Protein AF-A0A1A0NUY2-F1 (afdb_monomer_lite)

Foldseek 3Di:
DPDDDDPVSVVLVVVVVVVCLDPPHDQVPFDWDDDPDDDPFIWGWDDRPPFQWIFIKHAPDPVRNNDIDGDDIDRDDD

Structure (mmCIF, N/CA/C/O backbone):
data_AF-A0A1A0NUY2-F1
#
_entry.id   AF-A0A1A0NUY2-F1
#
loop_
_atom_site.group_PDB
_atom_site.id
_atom_site.type_symbol
_atom_site.label_atom_id
_atom_site.label_alt_id
_atom_site.label_comp_id
_atom_site.label_asym_id
_atom_site.label_entity_id
_atom_site.label_seq_id
_atom_site.pdbx_PDB_ins_code
_atom_site.Cartn_x
_atom_site.Cartn_y
_atom_site.Cartn_z
_atom_site.occupancy
_atom_site.B_iso_or_equiv
_atom_site.auth_seq_id
_atom_site.auth_comp_id
_atom_site.auth_asym_id
_atom_site.auth_atom_id
_atom_site.pdbx_PDB_model_num
ATOM 1 N N . MET A 1 1 ? -1.818 13.500 11.733 1.00 39.69 1 MET A N 1
ATOM 2 C CA . MET A 1 1 ? -1.655 12.843 13.049 1.00 39.69 1 MET A CA 1
ATOM 3 C C . MET A 1 1 ? -1.094 11.452 12.788 1.00 39.69 1 MET A C 1
ATOM 5 O O . MET A 1 1 ? -1.594 10.807 11.877 1.00 39.69 1 MET A O 1
ATOM 9 N N . ILE A 1 2 ? -0.038 11.011 13.480 1.00 49.00 2 ILE A N 1
ATOM 10 C CA . ILE A 1 2 ? 0.420 9.613 13.372 1.00 49.00 2 ILE A CA 1
ATOM 11 C C . ILE A 1 2 ? -0.541 8.795 14.237 1.00 49.00 2 ILE A C 1
ATOM 13 O O . ILE A 1 2 ? -0.418 8.796 15.457 1.00 49.00 2 ILE A O 1
ATOM 17 N N . ALA A 1 3 ? -1.558 8.201 13.617 1.00 61.50 3 ALA A N 1
ATOM 18 C CA . ALA A 1 3 ? -2.536 7.377 14.313 1.00 61.50 3 ALA A CA 1
ATOM 19 C C . ALA A 1 3 ? -2.052 5.924 14.352 1.00 61.50 3 ALA A C 1
ATOM 21 O O . ALA A 1 3 ? -1.660 5.358 13.330 1.00 61.50 3 ALA A O 1
ATOM 22 N N . THR A 1 4 ? -2.089 5.311 15.531 1.00 75.81 4 THR A N 1
ATOM 23 C CA . THR A 1 4 ? -1.873 3.869 15.659 1.00 75.81 4 THR A CA 1
ATOM 24 C C . THR A 1 4 ? -3.121 3.157 15.157 1.00 75.81 4 THR A C 1
ATOM 26 O O . THR A 1 4 ? -4.207 3.364 15.694 1.00 75.81 4 THR A O 1
ATOM 29 N N . LEU A 1 5 ? -2.970 2.309 14.141 1.00 82.06 5 LEU A N 1
ATOM 30 C CA . LEU A 1 5 ? -4.066 1.489 13.628 1.00 82.06 5 LEU A CA 1
ATOM 31 C C . LEU A 1 5 ? -4.655 0.610 14.738 1.00 82.06 5 LEU A C 1
ATOM 33 O O . LEU A 1 5 ? -3.917 0.001 15.535 1.00 82.06 5 LEU A O 1
ATOM 37 N N . THR A 1 6 ? -5.981 0.482 14.745 1.00 89.19 6 THR A N 1
ATOM 38 C CA . THR A 1 6 ? -6.663 -0.499 15.595 1.00 89.19 6 THR A CA 1
ATOM 39 C C . THR A 1 6 ? -6.253 -1.925 15.200 1.00 89.19 6 THR A C 1
ATOM 41 O O . THR A 1 6 ? -5.524 -2.150 14.226 1.00 89.19 6 THR A O 1
ATOM 44 N N . VAL A 1 7 ? -6.662 -2.922 15.986 1.00 89.00 7 VAL A N 1
ATOM 45 C CA . VAL A 1 7 ? -6.397 -4.329 15.644 1.00 89.00 7 VAL A CA 1
ATOM 46 C C . VAL A 1 7 ? -7.124 -4.723 14.357 1.00 89.00 7 VAL A C 1
ATOM 48 O O . VAL A 1 7 ? -6.545 -5.426 13.530 1.00 89.00 7 VAL A O 1
ATOM 51 N N . ASP A 1 8 ? -8.350 -4.247 14.158 1.00 90.31 8 ASP A N 1
ATOM 52 C CA . ASP A 1 8 ? -9.141 -4.601 12.980 1.00 90.31 8 ASP A CA 1
ATOM 53 C C . ASP A 1 8 ? -8.655 -3.865 11.728 1.00 90.31 8 ASP A C 1
ATOM 55 O O . ASP A 1 8 ? -8.456 -4.506 10.696 1.00 90.31 8 ASP A O 1
ATOM 59 N N . ASP A 1 9 ? -8.278 -2.588 11.850 1.00 91.12 9 ASP A N 1
ATOM 60 C CA . ASP A 1 9 ? -7.586 -1.850 10.782 1.00 91.12 9 ASP A CA 1
ATOM 61 C C . ASP A 1 9 ? -6.311 -2.581 10.333 1.00 91.12 9 ASP A C 1
ATOM 63 O O . ASP A 1 9 ? -6.033 -2.718 9.141 1.00 91.12 9 ASP A O 1
ATOM 67 N N . ARG A 1 10 ? -5.526 -3.101 11.289 1.00 89.81 10 ARG A N 1
ATOM 68 C CA . ARG A 1 10 ? -4.316 -3.877 10.981 1.00 89.81 10 ARG A CA 1
ATOM 69 C C . ARG A 1 10 ? -4.627 -5.145 10.198 1.00 89.81 10 ARG A C 1
ATOM 71 O O . ARG A 1 10 ? -3.885 -5.451 9.266 1.00 89.81 10 ARG A O 1
ATOM 78 N N . LYS A 1 11 ? -5.694 -5.870 10.545 1.00 92.06 11 LYS A N 1
ATOM 79 C CA . LYS A 1 11 ? -6.110 -7.071 9.804 1.00 92.06 11 LYS A CA 1
ATOM 80 C C . LYS A 1 11 ? -6.517 -6.722 8.374 1.00 92.06 11 LYS A C 1
ATOM 82 O O . LYS A 1 11 ? -6.099 -7.421 7.455 1.00 92.06 11 LYS A O 1
ATOM 87 N N . LEU A 1 12 ? -7.272 -5.637 8.181 1.00 93.12 12 LEU A N 1
ATOM 88 C CA . LEU A 1 12 ? -7.682 -5.171 6.852 1.00 93.12 12 LEU A CA 1
ATOM 89 C C . LEU A 1 12 ? -6.469 -4.799 5.995 1.00 93.12 12 LEU A C 1
ATOM 91 O O . LEU A 1 12 ? -6.336 -5.280 4.871 1.00 93.12 12 LEU A O 1
ATOM 95 N N . VAL A 1 13 ? -5.533 -4.030 6.558 1.00 91.94 13 VAL A N 1
ATOM 96 C CA . VAL A 1 13 ? -4.283 -3.659 5.882 1.00 91.94 13 VAL A CA 1
ATOM 97 C C . VAL A 1 13 ? -3.450 -4.891 5.530 1.00 91.94 13 VAL A C 1
ATOM 99 O O . VAL A 1 13 ? -2.972 -4.998 4.406 1.00 91.94 13 VAL A O 1
ATOM 102 N N . GLN A 1 14 ? -3.280 -5.842 6.451 1.00 92.31 14 GLN A N 1
ATOM 103 C CA . GLN A 1 14 ? -2.522 -7.070 6.184 1.00 92.31 14 GLN A CA 1
ATOM 104 C C . GLN A 1 14 ? -3.168 -7.921 5.087 1.00 92.31 14 GLN A C 1
ATOM 106 O O . GLN A 1 14 ? -2.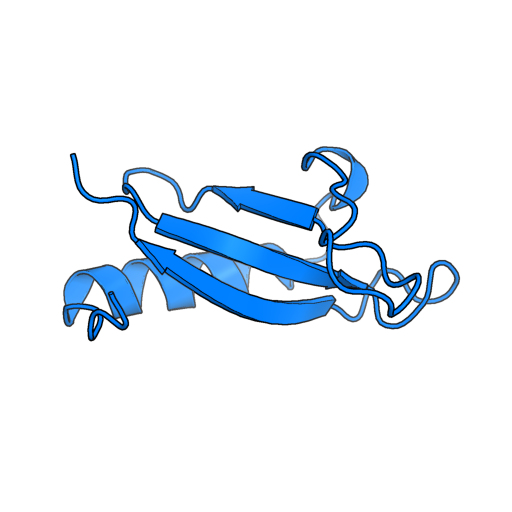466 -8.419 4.205 1.00 92.31 14 GLN A O 1
ATOM 111 N N . ALA A 1 15 ? -4.495 -8.066 5.122 1.00 93.56 15 ALA A N 1
ATOM 112 C CA . ALA A 1 15 ? -5.240 -8.783 4.097 1.00 93.56 15 ALA A CA 1
ATOM 113 C C . ALA A 1 15 ? -5.094 -8.109 2.727 1.00 93.56 15 ALA A C 1
ATOM 115 O O . ALA A 1 15 ? -4.876 -8.801 1.733 1.00 93.56 15 ALA A O 1
ATOM 116 N N . GLU A 1 16 ? -5.157 -6.776 2.676 1.00 94.31 16 GLU A N 1
ATOM 117 C CA . GLU A 1 16 ? -4.994 -6.032 1.428 1.00 94.31 16 GLU A CA 1
ATOM 118 C C . GLU A 1 16 ? -3.564 -6.120 0.893 1.00 94.31 16 GLU A C 1
ATOM 120 O O . GLU A 1 16 ? -3.365 -6.470 -0.264 1.00 94.31 16 GLU A O 1
ATOM 125 N N . VAL A 1 17 ? -2.542 -5.946 1.734 1.00 91.56 17 VAL A N 1
ATOM 126 C CA . VAL A 1 17 ? -1.140 -6.119 1.314 1.00 91.56 17 VAL A CA 1
ATOM 127 C C . VAL A 1 17 ? -0.888 -7.530 0.764 1.00 91.56 17 VAL A C 1
ATOM 129 O O . VAL A 1 17 ? -0.173 -7.695 -0.226 1.00 91.56 17 VAL A O 1
ATOM 132 N N . ALA A 1 18 ? -1.509 -8.554 1.355 1.00 91.31 18 ALA A N 1
ATOM 133 C CA . ALA A 1 18 ? -1.443 -9.924 0.851 1.00 91.31 18 ALA A CA 1
ATOM 134 C C . ALA A 1 18 ? -2.218 -10.138 -0.464 1.00 91.31 18 ALA A C 1
ATOM 136 O O . ALA A 1 18 ? -1.903 -11.069 -1.206 1.00 91.31 18 ALA A O 1
ATOM 137 N N . ARG A 1 19 ? -3.231 -9.316 -0.771 1.00 91.06 19 ARG A N 1
ATOM 138 C CA . ARG A 1 19 ? -3.907 -9.302 -2.080 1.00 91.06 19 ARG A CA 1
ATOM 139 C C . ARG A 1 19 ? -3.053 -8.600 -3.129 1.00 91.06 19 ARG A C 1
ATOM 141 O O . ARG A 1 19 ? -2.855 -9.160 -4.206 1.00 91.06 19 ARG A O 1
ATOM 148 N N . MET A 1 20 ? -2.483 -7.445 -2.789 1.00 90.19 20 MET A N 1
ATOM 149 C CA . MET A 1 20 ? -1.611 -6.660 -3.667 1.00 90.19 20 MET A CA 1
ATOM 150 C C . MET A 1 20 ? -0.343 -7.418 -4.097 1.00 90.19 20 MET A C 1
ATOM 152 O O . MET A 1 20 ? 0.234 -7.119 -5.138 1.00 90.19 20 MET A O 1
ATOM 156 N N . SER A 1 21 ? 0.106 -8.413 -3.324 1.00 85.69 21 SER A N 1
ATOM 157 C CA . SER A 1 21 ? 1.262 -9.253 -3.673 1.00 85.69 21 SER A CA 1
ATOM 158 C C . SER A 1 21 ? 0.947 -10.395 -4.652 1.00 85.69 21 SER A C 1
ATOM 160 O O . SER A 1 21 ? 1.858 -11.116 -5.068 1.00 85.69 21 SER A O 1
ATOM 162 N N . ARG A 1 22 ? -0.322 -10.589 -5.040 1.00 87.69 22 ARG A N 1
ATOM 163 C CA . ARG A 1 22 ? -0.741 -11.654 -5.967 1.00 87.69 22 ARG A CA 1
ATOM 164 C C . ARG A 1 22 ? -0.572 -11.233 -7.427 1.00 87.69 22 ARG A C 1
ATOM 166 O O . ARG A 1 22 ? -0.667 -10.063 -7.774 1.00 87.69 22 ARG A O 1
ATOM 173 N N . VAL A 1 23 ? -0.417 -12.225 -8.310 1.00 79.44 23 VAL A N 1
ATOM 174 C CA . VAL A 1 23 ? -0.168 -12.050 -9.760 1.00 79.44 23 VAL A CA 1
ATOM 175 C C . VAL A 1 23 ? -1.267 -11.253 -10.487 1.00 79.44 23 VAL A C 1
ATOM 177 O O . VAL A 1 23 ? -1.005 -10.697 -11.547 1.00 79.44 23 VAL A O 1
ATOM 180 N N . GLY A 1 24 ? -2.476 -11.168 -9.924 1.00 83.88 24 GLY A N 1
ATOM 181 C CA . GLY A 1 24 ? -3.598 -10.418 -10.498 1.00 83.88 24 GLY A CA 1
ATOM 182 C C . GLY A 1 24 ? -3.701 -8.955 -10.063 1.00 83.88 24 GLY A C 1
ATOM 183 O O . GLY A 1 24 ? -4.588 -8.258 -10.546 1.00 83.88 24 GLY A O 1
ATOM 184 N N . PHE A 1 25 ? -2.849 -8.480 -9.150 1.00 88.50 25 PHE A N 1
ATOM 185 C CA . PHE A 1 25 ? -2.869 -7.074 -8.764 1.00 88.50 25 PHE A CA 1
ATOM 186 C C . PHE A 1 25 ? -2.336 -6.202 -9.907 1.00 88.50 25 PHE A C 1
ATOM 188 O O . PHE A 1 25 ? -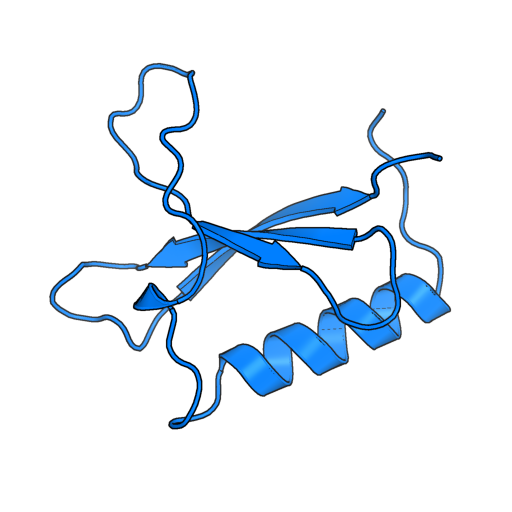1.294 -6.504 -10.492 1.00 88.50 25 PHE A O 1
ATOM 195 N N . GLN A 1 26 ? -3.053 -5.121 -10.216 1.00 88.19 26 GLN A N 1
ATOM 196 C CA . GLN A 1 26 ? -2.766 -4.204 -11.320 1.00 88.19 26 GLN A CA 1
ATOM 197 C C . GLN A 1 26 ? -2.445 -2.809 -10.761 1.00 88.19 26 GLN A C 1
ATOM 199 O O . GLN A 1 26 ? -3.349 -1.991 -10.583 1.00 88.19 26 GLN A O 1
ATOM 204 N N . PRO A 1 27 ? -1.163 -2.517 -10.449 1.00 85.88 27 PRO A N 1
ATOM 205 C CA . PRO A 1 27 ? -0.766 -1.246 -9.844 1.00 85.88 27 PRO A CA 1
ATOM 206 C C . PRO A 1 27 ? -1.105 -0.026 -10.702 1.00 85.88 27 PRO A C 1
ATOM 208 O O . PRO A 1 27 ? -1.188 1.091 -10.211 1.00 85.88 27 PRO A O 1
ATOM 211 N N . ASP A 1 28 ? -1.221 -0.206 -12.011 1.00 86.69 28 ASP A N 1
ATOM 212 C CA . ASP A 1 28 ? -1.518 0.842 -12.976 1.00 86.69 28 ASP A CA 1
ATOM 213 C C . ASP A 1 28 ? -2.921 1.435 -12.839 1.00 86.69 28 ASP A C 1
ATOM 215 O O . ASP A 1 28 ? -3.082 2.606 -13.186 1.00 86.69 28 ASP A O 1
ATOM 219 N N . LEU A 1 29 ? -3.866 0.690 -12.257 1.00 89.00 29 LEU A N 1
ATOM 220 C CA . LEU A 1 29 ? -5.217 1.168 -11.956 1.00 89.00 29 LEU A CA 1
ATOM 221 C C . LEU A 1 29 ? -5.260 2.164 -10.790 1.00 89.00 29 LEU A C 1
ATOM 223 O O . LEU A 1 29 ? -6.168 2.992 -10.724 1.00 89.00 29 LEU A O 1
ATOM 227 N N . ASP A 1 30 ? -4.282 2.113 -9.885 1.00 90.56 30 ASP A N 1
ATOM 228 C CA . ASP A 1 30 ? -4.216 3.048 -8.766 1.00 90.56 30 ASP A CA 1
ATOM 229 C C . ASP A 1 30 ? -3.714 4.426 -9.226 1.00 90.56 30 ASP A C 1
ATOM 231 O O . ASP A 1 30 ? -2.746 4.504 -9.995 1.00 90.56 30 ASP A O 1
ATOM 235 N N . PRO A 1 31 ? -4.276 5.534 -8.708 1.00 85.88 31 PRO A N 1
ATOM 236 C CA . PRO A 1 31 ? -3.799 6.878 -9.005 1.00 85.88 31 PRO A CA 1
ATOM 237 C C . PRO A 1 31 ? -2.300 7.029 -8.732 1.00 85.88 31 PRO A C 1
ATOM 239 O O . PRO A 1 31 ? -1.795 6.687 -7.658 1.00 85.88 31 PRO A O 1
ATOM 242 N N . ARG A 1 32 ? -1.576 7.559 -9.723 1.00 80.81 32 ARG A N 1
ATOM 243 C CA . ARG A 1 32 ? -0.164 7.922 -9.589 1.00 80.81 32 ARG A CA 1
ATOM 244 C C . ARG A 1 32 ? -0.070 9.338 -9.048 1.00 80.81 32 ARG A C 1
ATOM 246 O O . ARG A 1 32 ? -0.516 10.279 -9.695 1.00 80.81 32 ARG A O 1
ATOM 253 N N . GLU A 1 33 ? 0.599 9.483 -7.917 1.00 74.31 33 GLU A N 1
ATOM 254 C CA . GLU A 1 33 ? 0.824 10.770 -7.279 1.00 74.31 33 GLU A CA 1
ATOM 255 C C . GLU A 1 33 ? 2.318 11.043 -7.102 1.00 74.31 33 GLU A C 1
ATOM 257 O O . GLU A 1 33 ? 3.128 10.187 -6.727 1.00 74.31 33 GLU A O 1
ATOM 262 N N . THR A 1 34 ? 2.713 12.278 -7.390 1.00 63.47 34 THR A N 1
ATOM 263 C CA . THR A 1 34 ? 4.030 12.791 -7.022 1.00 63.47 34 THR A CA 1
ATOM 264 C C . THR A 1 34 ? 3.947 13.314 -5.601 1.00 63.47 34 THR A C 1
ATOM 266 O O . THR A 1 34 ? 3.310 14.337 -5.358 1.00 63.47 34 THR A O 1
ATOM 269 N N . SER A 1 35 ? 4.618 12.649 -4.658 1.00 55.94 35 SER A N 1
ATOM 270 C CA . SER A 1 35 ? 4.815 13.234 -3.331 1.00 55.94 35 SER A CA 1
ATOM 271 C C . SER A 1 35 ? 5.513 14.586 -3.504 1.00 55.94 35 SER A C 1
ATOM 273 O O . SER A 1 35 ? 6.602 14.657 -4.077 1.00 55.94 35 SER A O 1
ATOM 275 N N . SER A 1 36 ? 4.894 15.658 -3.005 1.00 51.78 36 SER A N 1
ATOM 276 C CA . SER A 1 36 ? 5.327 17.056 -3.168 1.00 51.78 36 SER A CA 1
ATOM 277 C C . SER A 1 36 ? 6.688 17.390 -2.532 1.00 51.78 36 SER A C 1
ATOM 279 O O . SER A 1 36 ? 7.131 18.539 -2.544 1.00 51.78 36 SER A O 1
ATOM 281 N N . ARG A 1 37 ? 7.405 16.400 -1.988 1.00 49.59 37 ARG A N 1
ATOM 282 C CA . ARG A 1 37 ? 8.702 16.577 -1.332 1.00 49.59 37 ARG A CA 1
ATOM 283 C C . ARG A 1 37 ? 9.843 16.032 -2.189 1.00 49.59 37 ARG A C 1
ATOM 285 O O . ARG A 1 37 ? 10.240 14.877 -2.055 1.00 49.59 37 ARG A O 1
ATOM 292 N N . LYS A 1 38 ? 10.382 16.917 -3.040 1.00 48.41 38 LYS A N 1
ATOM 293 C CA . LYS A 1 38 ? 11.791 17.049 -3.495 1.00 48.41 38 LYS A CA 1
ATOM 294 C C . LYS A 1 38 ? 12.570 15.813 -3.996 1.00 48.41 38 LYS A C 1
ATOM 296 O O . LYS A 1 38 ? 13.747 15.950 -4.300 1.00 48.41 38 LYS A O 1
ATOM 301 N N . THR A 1 39 ? 11.976 14.628 -4.114 1.00 56.47 39 THR A N 1
ATOM 302 C CA . THR A 1 39 ? 12.732 13.378 -4.347 1.00 56.47 39 THR A CA 1
ATOM 303 C C . THR A 1 39 ? 12.542 12.766 -5.734 1.00 56.47 39 THR A C 1
ATOM 305 O O . THR A 1 39 ? 13.174 11.755 -6.026 1.00 56.47 39 THR A O 1
ATOM 308 N N . GLY A 1 40 ? 11.682 13.332 -6.592 1.00 59.03 40 GLY A N 1
ATOM 309 C CA . GLY A 1 40 ? 11.408 12.794 -7.937 1.00 59.03 40 GLY A CA 1
ATOM 310 C C . GLY A 1 40 ? 10.810 11.377 -7.943 1.00 59.03 40 GLY A C 1
ATOM 311 O O . GLY A 1 40 ? 10.705 10.752 -8.995 1.00 59.03 40 GLY A O 1
ATOM 312 N N . ARG A 1 41 ? 10.435 10.842 -6.772 1.00 69.94 41 ARG A N 1
ATOM 313 C CA . ARG A 1 41 ? 9.862 9.503 -6.628 1.00 69.94 41 ARG A CA 1
ATOM 314 C C . ARG A 1 41 ? 8.353 9.568 -6.812 1.00 69.94 41 ARG A C 1
ATOM 316 O O . ARG A 1 41 ? 7.673 10.367 -6.171 1.00 69.94 41 ARG A O 1
ATOM 323 N N . PHE A 1 42 ? 7.851 8.692 -7.671 1.00 78.69 42 PHE A N 1
ATOM 324 C CA . PHE A 1 42 ? 6.425 8.505 -7.880 1.00 78.69 42 PHE A CA 1
ATOM 325 C C . PHE A 1 42 ? 5.887 7.484 -6.892 1.00 78.69 42 PHE A C 1
ATOM 327 O O . PHE A 1 42 ? 6.485 6.422 -6.698 1.00 78.69 42 PHE A O 1
ATOM 334 N N . TYR A 1 43 ? 4.751 7.820 -6.303 1.00 86.12 43 TYR A N 1
ATOM 335 C CA . TYR A 1 43 ? 3.995 6.938 -5.438 1.00 86.12 43 TYR A CA 1
ATOM 336 C C . TYR A 1 43 ? 2.654 6.642 -6.096 1.00 86.12 43 TYR A C 1
ATOM 338 O O . TYR A 1 43 ? 2.217 7.327 -7.024 1.00 86.12 43 TYR A O 1
ATOM 346 N N . ARG A 1 44 ? 2.023 5.578 -5.632 1.00 89.62 44 ARG A N 1
ATOM 347 C CA . ARG A 1 44 ? 0.653 5.219 -5.954 1.00 89.62 44 ARG A CA 1
ATOM 348 C C . ARG A 1 44 ? -0.124 5.096 -4.660 1.00 89.62 44 ARG A C 1
ATOM 350 O O . ARG A 1 44 ? 0.453 4.730 -3.633 1.00 89.62 44 ARG A O 1
ATOM 357 N N . MET A 1 45 ? -1.402 5.429 -4.725 1.00 90.81 45 MET A N 1
ATOM 358 C CA . MET A 1 45 ? -2.310 5.360 -3.590 1.00 90.81 45 MET A CA 1
ATOM 359 C C . MET A 1 45 ? -3.342 4.272 -3.856 1.00 90.81 45 MET A C 1
ATOM 361 O O . MET A 1 45 ? -4.090 4.355 -4.825 1.00 90.81 45 MET A O 1
ATOM 365 N N . HIS A 1 46 ? -3.364 3.262 -2.993 1.00 91.94 46 HIS A N 1
ATOM 366 C CA . HIS A 1 46 ? -4.357 2.197 -3.006 1.00 91.94 46 HIS A CA 1
ATOM 367 C C . HIS A 1 46 ? -5.310 2.377 -1.827 1.00 91.94 46 HIS A C 1
ATOM 369 O O . HIS A 1 46 ? -4.862 2.582 -0.697 1.00 91.94 46 HIS A O 1
ATOM 375 N N . ARG A 1 47 ? -6.618 2.293 -2.061 1.00 92.69 47 ARG A N 1
ATOM 376 C CA . ARG A 1 47 ? -7.608 2.327 -0.976 1.00 92.69 47 ARG A CA 1
ATOM 377 C C . ARG A 1 47 ? -7.818 0.922 -0.443 1.00 92.69 47 ARG A C 1
ATOM 379 O O . ARG A 1 47 ? -8.083 0.018 -1.225 1.00 92.69 47 ARG A O 1
ATOM 386 N N . VAL A 1 48 ? -7.741 0.752 0.872 1.00 92.69 48 VAL A N 1
ATOM 387 C CA . VAL A 1 48 ? -8.116 -0.516 1.500 1.00 92.69 48 VAL A CA 1
ATOM 388 C C . VAL A 1 48 ? -9.647 -0.611 1.479 1.00 92.69 48 VAL A C 1
ATOM 390 O O . VAL A 1 48 ? -10.301 0.293 2.008 1.00 92.69 48 VAL A O 1
ATOM 393 N N . PRO A 1 49 ? -10.232 -1.661 0.873 1.00 90.75 49 PRO A N 1
ATOM 394 C CA . PRO A 1 49 ? -11.679 -1.838 0.816 1.00 90.75 49 PRO A CA 1
ATOM 395 C C . PRO A 1 49 ? -12.323 -1.777 2.202 1.00 90.75 49 PRO A C 1
ATOM 397 O O . PRO A 1 49 ? -11.726 -2.219 3.184 1.00 90.75 49 PRO A O 1
ATOM 400 N N . ASP A 1 50 ? -13.539 -1.232 2.258 1.00 88.94 50 ASP A N 1
ATOM 401 C CA . ASP A 1 50 ? -14.358 -1.134 3.473 1.00 88.94 50 ASP A CA 1
ATOM 402 C C . ASP A 1 50 ? -13.681 -0.383 4.636 1.00 88.94 50 ASP A C 1
ATOM 404 O O . ASP A 1 50 ? -13.953 -0.644 5.807 1.00 88.94 50 ASP A O 1
ATOM 408 N N . SER A 1 51 ? -12.784 0.559 4.320 1.00 89.31 51 SER A N 1
ATOM 409 C CA . SER A 1 51 ? -12.106 1.388 5.317 1.00 89.31 51 SER A CA 1
ATOM 410 C C . SER A 1 51 ? -11.758 2.782 4.791 1.00 89.31 51 SER A C 1
ATOM 412 O O . SER A 1 51 ? -11.707 3.037 3.588 1.00 89.31 51 SER A O 1
ATOM 414 N N . ASP A 1 52 ? -11.442 3.670 5.723 1.00 89.69 52 ASP A N 1
ATOM 415 C CA . ASP A 1 52 ? -10.871 5.001 5.515 1.00 89.69 52 ASP A CA 1
ATOM 416 C C . ASP A 1 52 ? -9.335 4.969 5.339 1.00 89.69 52 ASP A C 1
ATOM 418 O O . ASP A 1 52 ? -8.650 5.992 5.438 1.00 89.69 52 ASP A O 1
ATOM 422 N N . ILE A 1 53 ? -8.761 3.789 5.082 1.00 90.25 53 ILE A N 1
ATOM 423 C CA . ILE A 1 53 ? -7.315 3.586 5.015 1.00 90.25 53 ILE A CA 1
ATOM 424 C C . ILE A 1 53 ? -6.815 3.661 3.570 1.00 90.25 53 ILE A C 1
ATOM 426 O O . ILE A 1 53 ? -7.352 3.054 2.641 1.00 90.25 53 ILE A O 1
ATOM 430 N N . ARG A 1 54 ? -5.708 4.381 3.391 1.00 91.19 54 ARG A N 1
ATOM 431 C CA . ARG A 1 54 ? -4.972 4.531 2.137 1.00 91.19 54 ARG A CA 1
ATOM 432 C C . ARG A 1 54 ? -3.552 4.007 2.306 1.00 91.19 54 ARG A C 1
ATOM 434 O O . ARG A 1 54 ? -2.831 4.382 3.232 1.00 91.19 54 ARG A O 1
ATOM 441 N N . LEU A 1 55 ? -3.134 3.152 1.384 1.00 91.06 55 LEU A N 1
ATOM 442 C CA . LEU A 1 55 ? -1.776 2.640 1.281 1.00 91.06 55 LEU A CA 1
ATOM 443 C C . LEU A 1 55 ? -1.036 3.428 0.213 1.00 91.06 55 LEU A C 1
ATOM 445 O O . LEU A 1 55 ? -1.352 3.352 -0.972 1.00 91.06 55 LEU A O 1
ATOM 449 N N . TRP A 1 56 ? -0.007 4.149 0.631 1.00 89.81 56 TRP A N 1
ATOM 450 C CA . TRP A 1 56 ? 0.926 4.776 -0.287 1.00 89.81 56 TRP A CA 1
ATOM 451 C C . TRP A 1 56 ? 2.076 3.826 -0.533 1.00 89.81 56 TRP A C 1
ATOM 453 O O . TRP A 1 56 ? 2.792 3.439 0.396 1.00 89.81 56 TRP A O 1
ATOM 463 N N . TYR A 1 57 ? 2.283 3.469 -1.790 1.00 89.88 57 TYR A N 1
ATOM 464 C CA . TYR A 1 57 ? 3.320 2.533 -2.175 1.00 89.88 57 TYR A CA 1
ATOM 465 C C . TYR A 1 57 ? 4.076 3.013 -3.406 1.00 89.88 57 TYR A C 1
ATOM 467 O O . TYR A 1 57 ? 3.684 3.948 -4.101 1.00 89.88 57 TYR A O 1
ATOM 475 N N . ARG A 1 58 ? 5.209 2.376 -3.673 1.00 88.12 58 ARG A N 1
ATOM 476 C CA . ARG A 1 58 ? 5.967 2.568 -4.910 1.00 88.12 58 ARG A CA 1
ATOM 477 C C . ARG A 1 58 ? 6.430 1.229 -5.445 1.00 88.12 58 ARG A C 1
ATOM 479 O O . ARG A 1 58 ? 6.690 0.308 -4.673 1.00 88.12 58 ARG A O 1
ATOM 486 N N . LEU A 1 59 ? 6.597 1.1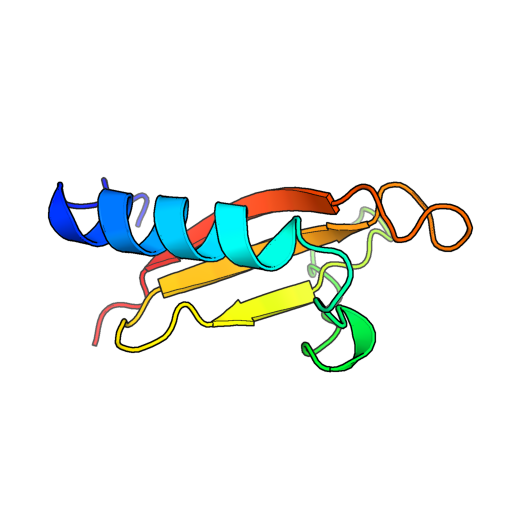50 -6.756 1.00 85.25 59 LEU A N 1
ATOM 487 C CA . LEU A 1 59 ? 7.265 0.016 -7.383 1.00 85.25 59 LEU A CA 1
ATOM 488 C C . LEU A 1 59 ? 8.778 0.142 -7.176 1.00 85.25 59 LEU A C 1
ATOM 490 O O . LEU A 1 59 ? 9.312 1.256 -7.138 1.00 85.25 59 LEU A O 1
ATOM 494 N N . LYS A 1 60 ? 9.475 -0.990 -7.041 1.00 83.00 60 LYS A N 1
ATOM 495 C CA . LYS A 1 60 ? 10.944 -1.023 -6.962 1.00 83.00 60 LYS A CA 1
ATOM 496 C C . LYS A 1 60 ? 11.572 -0.390 -8.201 1.00 83.00 60 LYS A C 1
ATOM 498 O O . LYS A 1 60 ? 12.443 0.469 -8.078 1.00 83.00 60 LYS A O 1
ATOM 503 N N . SER A 1 61 ? 11.083 -0.772 -9.374 1.00 76.06 61 SER A N 1
ATOM 504 C CA . SER A 1 61 ? 11.360 -0.114 -10.645 1.00 76.06 61 SER A CA 1
ATOM 505 C C . SER A 1 61 ? 10.180 -0.319 -11.595 1.00 76.06 61 SER A C 1
ATOM 507 O O . SER A 1 61 ? 9.353 -1.209 -11.399 1.00 76.06 61 SER A O 1
ATOM 509 N N . HIS A 1 62 ? 10.111 0.489 -12.653 1.00 68.12 62 HIS A N 1
ATOM 510 C CA . HIS A 1 62 ? 9.150 0.261 -13.735 1.00 68.12 62 HIS A CA 1
ATOM 511 C C . HIS A 1 62 ? 9.422 -1.049 -14.496 1.00 68.12 62 HIS A C 1
ATOM 513 O O . HIS A 1 62 ? 8.488 -1.643 -15.023 1.00 68.12 62 HIS A O 1
ATOM 519 N N . SER A 1 63 ? 10.678 -1.508 -14.530 1.00 71.75 63 SER A N 1
ATOM 520 C CA . SER A 1 63 ? 11.086 -2.771 -15.156 1.00 71.75 63 SER A CA 1
ATOM 521 C C . SER A 1 63 ? 10.830 -4.008 -14.282 1.00 71.75 63 SER A C 1
ATOM 523 O O . SER A 1 63 ? 10.775 -5.117 -14.801 1.00 71.75 63 SER A O 1
ATOM 525 N N . GLU A 1 64 ? 10.631 -3.832 -12.972 1.00 69.81 64 GLU A N 1
ATOM 526 C CA . GLU A 1 64 ? 10.317 -4.888 -12.002 1.00 69.81 64 GLU A CA 1
ATOM 527 C C . GLU A 1 64 ? 9.019 -4.549 -11.241 1.00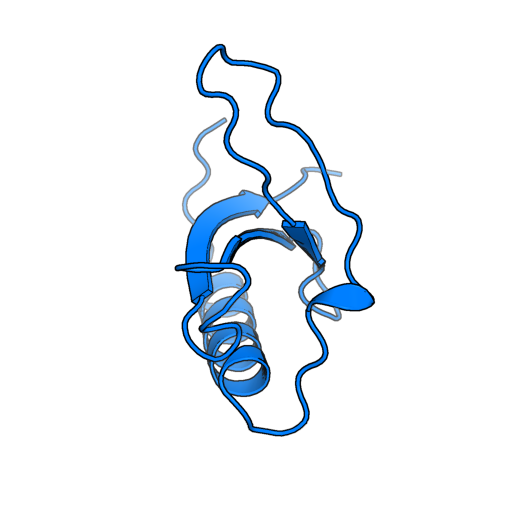 69.81 64 GLU A C 1
ATOM 529 O O . GLU A 1 64 ? 9.037 -4.323 -10.025 1.00 69.81 64 GLU A O 1
ATOM 534 N N . PRO A 1 65 ? 7.856 -4.533 -11.923 1.00 68.69 65 PRO A N 1
ATOM 535 C CA . PRO A 1 65 ? 6.591 -4.098 -11.324 1.00 68.69 65 PRO A CA 1
ATOM 536 C C . PRO A 1 65 ? 6.058 -5.059 -10.250 1.00 68.69 65 PRO A C 1
ATOM 538 O O . PRO A 1 65 ? 5.104 -4.736 -9.553 1.00 68.69 65 PRO A O 1
ATOM 541 N N . ARG A 1 66 ? 6.671 -6.240 -10.099 1.00 74.88 66 ARG A N 1
ATOM 542 C CA . ARG A 1 66 ? 6.252 -7.279 -9.145 1.00 74.88 66 ARG A CA 1
ATOM 543 C C . ARG A 1 66 ? 6.705 -7.021 -7.712 1.00 74.88 66 ARG A C 1
ATOM 545 O O . ARG A 1 66 ? 6.226 -7.686 -6.804 1.00 74.88 66 ARG A 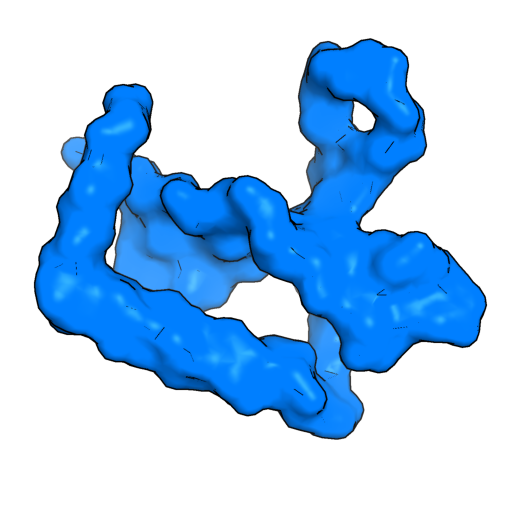O 1
ATOM 552 N N . THR A 1 67 ? 7.642 -6.095 -7.503 1.00 83.25 67 THR A N 1
ATOM 553 C CA . THR A 1 67 ? 8.063 -5.703 -6.153 1.00 83.25 67 THR A CA 1
ATOM 554 C C . THR A 1 67 ? 7.517 -4.321 -5.839 1.00 83.25 67 THR A C 1
ATOM 556 O O . THR A 1 67 ? 7.896 -3.334 -6.475 1.00 83.25 67 THR A O 1
ATOM 559 N N . LEU A 1 68 ? 6.656 -4.254 -4.826 1.00 87.94 68 LEU A N 1
ATOM 560 C CA . LEU A 1 68 ? 6.103 -3.018 -4.289 1.00 87.94 68 LEU A CA 1
ATOM 561 C C . LEU A 1 68 ? 6.601 -2.782 -2.862 1.00 87.94 68 LEU A C 1
ATOM 563 O O . LEU A 1 68 ? 6.810 -3.716 -2.092 1.00 87.94 68 LEU A O 1
ATOM 567 N N . TYR A 1 69 ? 6.787 -1.514 -2.516 1.00 87.69 69 TYR A N 1
ATOM 568 C CA . TYR A 1 69 ? 7.116 -1.065 -1.171 1.00 87.69 69 TYR A CA 1
ATOM 569 C C . TYR A 1 69 ? 5.975 -0.200 -0.665 1.00 87.69 69 TYR A C 1
ATOM 571 O O . TYR A 1 69 ? 5.776 0.894 -1.194 1.00 87.69 69 TYR A O 1
ATOM 579 N N . VAL A 1 70 ? 5.256 -0.665 0.355 1.00 87.75 70 VAL A N 1
ATOM 580 C CA . VAL A 1 70 ? 4.325 0.178 1.116 1.00 87.75 70 VAL A CA 1
ATOM 581 C C . VAL A 1 70 ? 5.153 1.109 1.996 1.00 87.75 70 VAL A C 1
ATOM 583 O O . VAL A 1 70 ? 6.014 0.657 2.748 1.00 87.75 70 VAL A O 1
ATOM 586 N N . VAL A 1 71 ? 4.943 2.413 1.850 1.00 85.06 71 VAL A N 1
ATOM 587 C CA . VAL A 1 71 ? 5.744 3.462 2.499 1.00 85.06 71 VAL A CA 1
ATOM 588 C C . VAL A 1 71 ? 4.952 4.156 3.595 1.00 85.06 71 VAL A C 1
ATOM 590 O O . VAL A 1 71 ? 5.511 4.475 4.640 1.00 85.06 71 VAL A O 1
ATOM 593 N N . VAL A 1 72 ? 3.657 4.383 3.365 1.00 83.38 72 VAL A N 1
ATOM 594 C CA . VAL A 1 72 ? 2.773 5.025 4.340 1.00 83.38 72 VAL A CA 1
ATOM 595 C C . VAL A 1 72 ? 1.451 4.280 4.383 1.00 83.38 72 VAL A C 1
ATOM 597 O O . VAL A 1 72 ? 0.882 3.956 3.341 1.00 83.38 72 VAL A O 1
ATOM 600 N N . VAL A 1 73 ? 0.966 4.043 5.598 1.00 85.19 73 VAL A N 1
ATOM 601 C CA . VAL A 1 73 ? -0.422 3.670 5.856 1.00 85.19 73 VAL A CA 1
ATOM 602 C C . VAL A 1 73 ? -1.085 4.888 6.473 1.00 85.19 73 VAL A C 1
ATOM 604 O O . VAL A 1 73 ? -0.735 5.302 7.577 1.00 85.19 73 VAL A O 1
ATOM 607 N N . GLU A 1 74 ? -1.970 5.511 5.714 1.00 86.56 74 GLU A N 1
ATOM 608 C CA . GLU A 1 74 ? -2.692 6.709 6.110 1.00 86.56 74 GLU A CA 1
ATOM 609 C C . GLU A 1 74 ? -4.125 6.321 6.455 1.00 86.56 74 GLU A C 1
ATOM 611 O O . GLU A 1 74 ? -4.788 5.667 5.659 1.00 86.56 74 GLU A O 1
ATOM 616 N N . LYS A 1 75 ? -4.603 6.731 7.627 1.00 82.69 75 LYS A N 1
ATOM 617 C CA . LYS A 1 75 ? -6.016 6.647 7.990 1.00 82.69 75 LYS A CA 1
ATOM 618 C C . LYS A 1 75 ? -6.605 8.045 7.857 1.00 82.69 75 LYS A C 1
ATOM 620 O O . LYS A 1 75 ? -6.141 8.956 8.550 1.00 82.69 75 LYS A O 1
ATOM 625 N N . THR A 1 76 ? -7.543 8.242 6.937 1.00 75.50 76 THR A N 1
ATOM 626 C CA . THR A 1 76 ? -8.210 9.538 6.805 1.00 75.50 76 THR A CA 1
ATOM 627 C C . THR A 1 76 ? -9.320 9.622 7.830 1.00 75.50 76 THR A C 1
ATOM 629 O O . THR A 1 76 ? -10.288 8.895 7.709 1.00 75.50 76 THR A O 1
ATOM 632 N N . ALA A 1 77 ? -9.175 10.490 8.831 1.00 63.66 77 ALA A N 1
ATOM 633 C CA . ALA A 1 77 ? -10.280 10.776 9.736 1.00 63.66 77 ALA A CA 1
ATOM 634 C C . ALA A 1 77 ? -11.451 11.358 8.930 1.00 63.66 77 ALA A C 1
ATOM 636 O O . ALA A 1 77 ? -11.234 12.306 8.168 1.00 63.66 77 ALA A O 1
ATOM 637 N N . ASP A 1 78 ? -12.637 10.772 9.096 1.00 52.47 78 ASP A N 1
ATOM 638 C CA . ASP A 1 78 ? -13.901 11.459 8.816 1.00 52.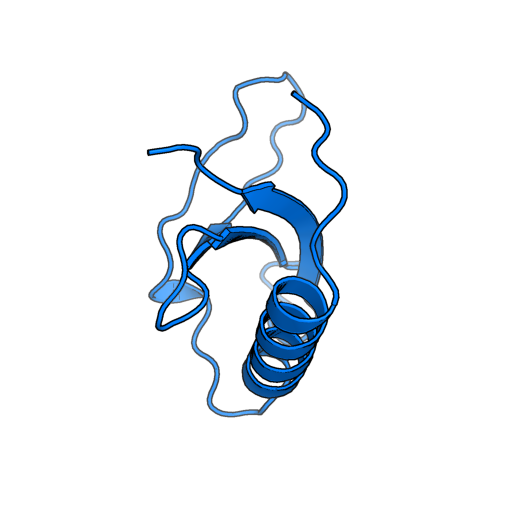47 78 ASP A CA 1
ATOM 639 C C . ASP A 1 78 ? -14.050 12.696 9.721 1.00 52.47 78 ASP A C 1
ATOM 641 O O . ASP A 1 78 ? -13.637 12.628 10.908 1.00 52.47 78 ASP A O 1
#

Radius of gyration: 12.78 Å; chains: 1; bounding box: 27×29×31 Å

pLDDT: mean 81.03, std 13.24, range [39.69, 94.31]

Sequence (78 aa):
MIATLTVDDRKLVQAEVARMSRVGFQPDLDPRETSSRKTGRFYRMHRVPDSDIRLWYRLKSHSEPRTLYVVVVEKTAD

Secondary structure (DSSP, 8-state):
--PPPPHHHHHHHHHHHHHHTSTT--GGGSPEEE-SSSS--EEEEEEPTTSSEEEEEEES-SS-TT-EEEEEEEE---